Protein AF-A0A960VAQ9-F1 (afdb_monomer)

Nearest PDB structures (foldseek):
  1ng9-assembly1_A  TM=3.925E-01  e=4.869E+00  Escherichia coli

Foldseek 3Di:
DDDDDPPPPDPDCVVVVVVLVQLVVLQVVVVVVCCVVCVVPPQSVQWDKAADDPERIFIDRNPHTPGDFHADPDPDPDPVVSVVRGD

Solvent-accessible surface area (backbone atoms only — not comparable to full-atom values): 5482 Å² total; per-residue (Å²): 140,79,92,72,84,84,69,74,87,71,92,63,62,63,66,58,56,53,47,53,56,49,43,53,53,51,52,50,50,52,50,52,53,49,46,74,77,40,70,83,45,93,65,47,85,42,52,45,77,50,68,76,73,94,47,56,32,32,38,28,50,68,93,45,77,77,45,75,34,44,70,57,91,64,94,62,94,48,87,73,43,66,73,69,22,57,91

pLDDT: mean 77.18, std 20.91, range [38.94, 97.06]

Structure (mmCIF, N/CA/C/O backbone):
data_AF-A0A960VAQ9-F1
#
_entry.id   AF-A0A960VAQ9-F1
#
loop_
_atom_site.group_PDB
_atom_site.id
_atom_site.type_symbol
_atom_site.label_atom_id
_atom_site.label_alt_id
_atom_site.label_comp_id
_atom_site.label_asym_id
_atom_site.label_entity_id
_atom_site.label_seq_id
_atom_site.pdbx_PDB_ins_code
_atom_site.Cartn_x
_atom_site.Cartn_y
_atom_site.Cartn_z
_atom_site.occupancy
_atom_site.B_iso_or_equiv
_atom_site.auth_seq_id
_atom_site.auth_comp_id
_atom_site.auth_asym_id
_atom_site.auth_atom_id
_atom_site.pdbx_PDB_model_num
ATOM 1 N N . MET A 1 1 ? 32.709 1.025 -45.505 1.00 39.59 1 MET A N 1
ATOM 2 C CA . MET A 1 1 ? 32.131 2.382 -45.394 1.00 39.59 1 MET A CA 1
ATOM 3 C C . MET A 1 1 ? 30.727 2.303 -45.974 1.00 39.59 1 MET A C 1
ATOM 5 O O . MET A 1 1 ? 30.618 2.049 -47.158 1.00 39.59 1 MET A O 1
ATOM 9 N N . SER A 1 2 ? 29.622 2.327 -45.241 1.00 38.94 2 SER A N 1
ATOM 10 C CA . SER A 1 2 ? 29.336 2.418 -43.805 1.00 38.94 2 SER A CA 1
ATOM 11 C C . SER A 1 2 ? 28.006 1.678 -43.603 1.00 38.94 2 SER A C 1
ATOM 13 O O . SER A 1 2 ? 26.973 2.144 -44.082 1.00 38.94 2 SER A O 1
ATOM 15 N N . LEU A 1 3 ? 28.040 0.507 -42.965 1.00 43.19 3 LEU A N 1
ATOM 16 C CA . LEU A 1 3 ? 26.839 -0.133 -42.436 1.00 43.19 3 LEU A CA 1
ATOM 17 C C . LEU A 1 3 ? 26.637 0.441 -41.038 1.00 43.19 3 LEU A C 1
ATOM 19 O O . LEU A 1 3 ? 27.524 0.296 -40.209 1.00 43.19 3 LEU A O 1
ATOM 23 N N . GLU A 1 4 ? 25.522 1.125 -40.825 1.00 44.25 4 GLU A N 1
ATOM 24 C CA . GLU A 1 4 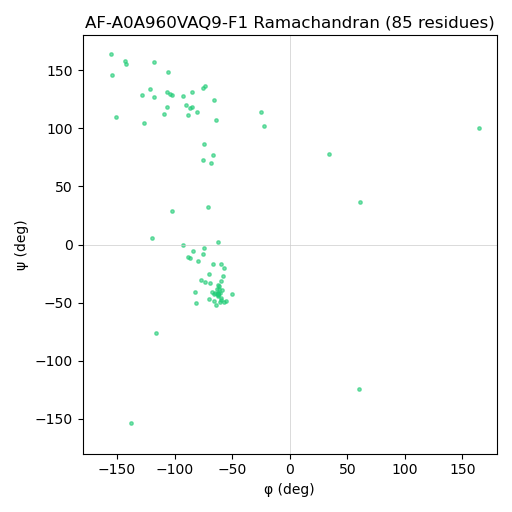? 24.596 0.893 -39.712 1.00 44.25 4 GLU A CA 1
ATOM 25 C C . GLU A 1 4 ? 23.660 2.091 -39.587 1.00 44.25 4 GLU A C 1
ATOM 27 O O . GLU A 1 4 ? 23.977 3.163 -39.086 1.00 44.25 4 GLU A O 1
ATOM 32 N N . ASN A 1 5 ? 22.481 1.846 -40.146 1.00 44.59 5 ASN A N 1
ATOM 33 C CA . ASN A 1 5 ? 21.191 2.402 -39.805 1.00 44.59 5 ASN A CA 1
ATOM 34 C C . ASN A 1 5 ? 21.152 2.933 -38.358 1.00 44.59 5 ASN A C 1
ATOM 36 O O . ASN A 1 5 ? 21.002 2.157 -37.412 1.00 44.59 5 ASN A O 1
ATOM 40 N N . THR A 1 6 ? 21.254 4.254 -38.195 1.00 45.88 6 THR A N 1
ATOM 41 C CA . THR A 1 6 ? 21.027 4.973 -36.937 1.00 45.88 6 THR A CA 1
ATOM 42 C C . THR A 1 6 ? 19.541 4.891 -36.587 1.00 45.88 6 THR A C 1
ATOM 44 O O . THR A 1 6 ? 18.781 5.850 -36.707 1.00 45.88 6 THR A O 1
ATOM 47 N N . LYS A 1 7 ? 19.088 3.692 -36.218 1.00 46.03 7 LYS A N 1
ATOM 48 C CA . LYS A 1 7 ? 17.757 3.459 -35.680 1.00 46.03 7 LYS A CA 1
ATOM 49 C C . LYS A 1 7 ? 17.711 4.226 -34.365 1.00 46.03 7 LYS A C 1
ATOM 51 O O . LYS A 1 7 ? 18.399 3.859 -33.418 1.00 46.03 7 LYS A O 1
ATOM 56 N N . SER A 1 8 ? 16.970 5.335 -34.383 1.00 45.78 8 SER A N 1
ATOM 57 C CA . SER A 1 8 ? 16.551 6.125 -33.225 1.00 45.78 8 SER A CA 1
ATOM 58 C C . SER A 1 8 ? 16.528 5.249 -31.971 1.00 45.78 8 SER A C 1
ATOM 60 O O . SER A 1 8 ? 15.757 4.288 -31.916 1.00 45.78 8 SER A O 1
ATOM 62 N N . LEU A 1 9 ? 17.409 5.539 -31.007 1.00 48.22 9 LEU A N 1
ATOM 63 C CA . LEU A 1 9 ? 17.378 4.936 -29.677 1.00 48.22 9 LEU A CA 1
ATOM 64 C C . LEU A 1 9 ? 16.108 5.417 -28.954 1.00 48.22 9 LEU A C 1
ATOM 66 O O . LEU A 1 9 ? 16.126 6.339 -28.150 1.00 48.22 9 LEU A O 1
ATOM 70 N N . THR A 1 10 ? 14.985 4.823 -29.346 1.00 48.53 10 THR A N 1
ATOM 71 C CA . THR A 1 10 ? 13.939 4.271 -28.485 1.00 48.53 10 THR A CA 1
ATOM 72 C C . THR A 1 10 ? 13.692 5.023 -27.175 1.00 48.53 10 THR A C 1
ATOM 74 O O . THR A 1 10 ? 14.046 4.546 -26.099 1.00 48.53 10 THR A O 1
ATOM 77 N N . HIS A 1 11 ? 12.978 6.145 -27.259 1.00 55.59 11 HIS A N 1
ATOM 78 C CA . HIS A 1 11 ? 12.002 6.520 -26.232 1.00 55.59 11 HIS A CA 1
ATOM 79 C C . HIS A 1 11 ? 10.761 5.635 -26.420 1.00 55.59 11 HIS A C 1
ATOM 81 O O . HIS A 1 11 ? 9.748 6.074 -26.956 1.00 55.59 11 HIS A O 1
ATOM 87 N N . ASP A 1 12 ? 10.860 4.355 -26.072 1.00 54.91 12 ASP A N 1
ATOM 88 C CA . ASP A 1 12 ? 9.680 3.493 -26.015 1.00 54.91 12 ASP A CA 1
ATOM 89 C C . ASP A 1 12 ? 9.150 3.523 -24.577 1.00 54.91 12 ASP A C 1
ATOM 91 O O . ASP A 1 12 ? 9.914 3.321 -23.636 1.00 54.91 12 ASP A O 1
ATOM 95 N N . ALA A 1 13 ? 7.861 3.818 -24.397 1.00 54.03 13 ALA A N 1
ATOM 96 C CA . ALA A 1 13 ? 7.202 3.887 -23.091 1.00 54.03 13 ALA A CA 1
ATOM 97 C C . ALA A 1 13 ? 6.927 2.498 -22.483 1.00 54.03 13 ALA A C 1
ATOM 99 O O . ALA A 1 13 ? 6.545 2.396 -21.316 1.00 54.03 13 ALA A O 1
ATOM 100 N N . THR A 1 14 ? 7.143 1.424 -23.250 1.00 57.72 14 THR A N 1
ATOM 101 C CA . THR A 1 14 ? 6.924 0.033 -22.828 1.00 57.72 14 THR A CA 1
ATOM 102 C C . THR A 1 14 ? 7.576 -0.326 -21.473 1.00 57.72 14 THR A C 1
ATOM 104 O O . THR A 1 14 ? 6.901 -0.954 -20.650 1.00 57.72 14 THR A O 1
ATOM 107 N N . PRO A 1 15 ? 8.827 0.079 -21.155 1.00 60.16 15 PRO A N 1
ATOM 108 C CA . PRO A 1 15 ? 9.427 -0.153 -19.839 1.00 60.16 15 PRO A CA 1
ATOM 109 C C . PRO A 1 15 ? 8.660 0.553 -18.716 1.00 60.16 15 PRO A C 1
ATOM 111 O O . PRO A 1 15 ? 8.381 -0.070 -17.692 1.00 60.16 15 PRO A O 1
ATOM 114 N N . SER A 1 16 ? 8.245 1.803 -18.927 1.00 59.62 16 SER A N 1
ATOM 115 C CA . SER A 1 16 ? 7.483 2.581 -17.946 1.00 59.62 16 SER A CA 1
ATOM 116 C C . SER A 1 16 ? 6.092 1.984 -17.706 1.00 59.62 16 SER A C 1
ATOM 118 O O . SER A 1 16 ? 5.697 1.805 -16.560 1.00 59.62 16 SER A O 1
ATOM 120 N N . TRP A 1 17 ? 5.383 1.547 -18.755 1.00 68.44 17 TRP A N 1
ATOM 121 C CA . TRP A 1 17 ? 4.096 0.840 -18.622 1.00 68.44 17 TRP A CA 1
ATOM 122 C C . TRP A 1 17 ? 4.206 -0.491 -17.873 1.00 68.44 17 TRP A C 1
ATOM 124 O O . TRP A 1 17 ? 3.300 -0.869 -17.127 1.00 68.44 17 TRP A O 1
ATOM 134 N N . SER A 1 18 ? 5.317 -1.211 -18.037 1.00 73.75 18 SER A N 1
ATOM 135 C CA . SER A 1 18 ? 5.575 -2.415 -17.242 1.00 73.75 18 SER A CA 1
ATOM 136 C C . SER A 1 18 ? 5.851 -2.090 -15.765 1.00 73.75 18 SER A C 1
ATOM 138 O O . SER A 1 18 ? 5.431 -2.849 -14.890 1.00 73.75 18 SER A O 1
ATOM 140 N N . GLY A 1 19 ? 6.485 -0.943 -15.490 1.00 77.56 19 GLY A N 1
ATOM 141 C CA . GLY A 1 19 ? 6.718 -0.406 -14.148 1.00 77.56 19 GLY A CA 1
ATOM 142 C C . GLY A 1 19 ? 5.419 -0.050 -13.429 1.00 77.56 19 GLY A C 1
ATOM 143 O O . GLY A 1 19 ? 5.167 -0.597 -12.358 1.00 77.56 19 GLY A O 1
ATOM 144 N N . PHE A 1 20 ? 4.544 0.736 -14.067 1.00 83.75 20 PHE A N 1
ATOM 145 C CA . PHE A 1 20 ? 3.237 1.110 -13.505 1.00 83.75 20 PHE A CA 1
ATOM 146 C C . PHE A 1 20 ? 2.356 -0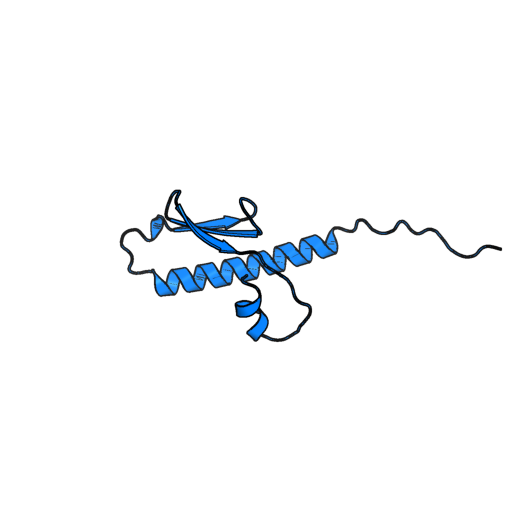.110 -13.204 1.00 83.75 20 PHE A C 1
ATOM 148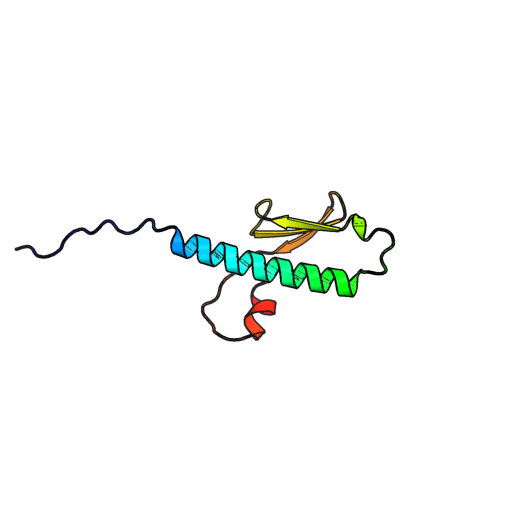 O O . PHE A 1 20 ? 1.710 -0.184 -12.161 1.00 83.75 20 PHE A O 1
ATOM 155 N N . ASN A 1 21 ? 2.368 -1.127 -14.073 1.00 86.94 21 ASN A N 1
ATOM 156 C CA . ASN A 1 21 ? 1.658 -2.382 -13.805 1.00 86.94 21 ASN A CA 1
ATOM 157 C C . ASN A 1 21 ? 2.210 -3.127 -12.580 1.00 86.94 21 ASN A C 1
ATOM 159 O O . ASN A 1 21 ? 1.450 -3.758 -11.845 1.00 86.94 21 ASN A O 1
ATOM 163 N N . TYR A 1 22 ? 3.529 -3.114 -12.377 1.00 87.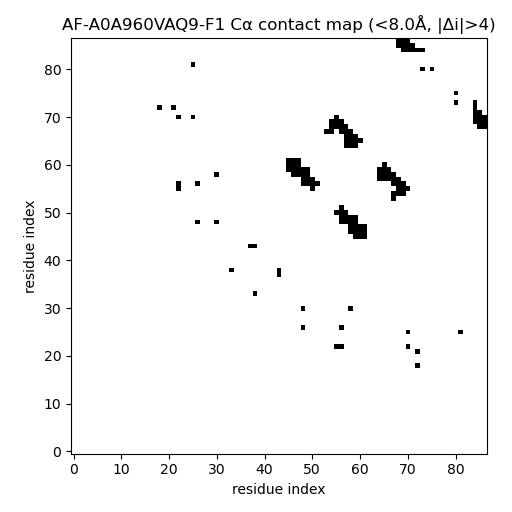19 22 TYR A N 1
ATOM 164 C CA . TYR A 1 22 ? 4.149 -3.746 -11.214 1.00 87.19 22 TYR A CA 1
ATOM 165 C C . TYR A 1 22 ? 3.826 -2.975 -9.931 1.00 87.19 22 TYR A C 1
ATOM 167 O O . TYR A 1 22 ? 3.364 -3.573 -8.961 1.00 87.19 22 TYR A O 1
ATOM 175 N N . GLN A 1 23 ? 3.970 -1.652 -9.960 1.00 88.19 23 GLN A N 1
ATOM 176 C CA . GLN A 1 23 ? 3.585 -0.747 -8.882 1.00 88.19 23 GLN A CA 1
ATOM 177 C C . GLN A 1 23 ? 2.117 -0.915 -8.478 1.00 88.19 23 GLN A C 1
ATOM 179 O O . GLN A 1 23 ? 1.843 -1.121 -7.301 1.00 88.19 23 GLN A O 1
ATOM 184 N N . GLY A 1 24 ? 1.182 -0.942 -9.433 1.00 90.38 24 GLY A N 1
ATOM 185 C CA . GLY A 1 24 ? -0.240 -1.153 -9.142 1.00 90.38 24 GLY A CA 1
ATOM 186 C C . GLY A 1 24 ? -0.533 -2.505 -8.481 1.00 90.38 24 GLY A C 1
ATOM 187 O O . GLY A 1 24 ? -1.370 -2.595 -7.585 1.00 90.38 24 GLY A O 1
ATOM 188 N N . LYS A 1 25 ? 0.193 -3.568 -8.856 1.00 92.75 25 LYS A N 1
ATOM 189 C CA . LYS A 1 25 ? 0.074 -4.881 -8.193 1.00 92.75 25 LYS A CA 1
ATOM 190 C C . LYS A 1 25 ? 0.597 -4.853 -6.758 1.00 92.75 25 LYS A C 1
ATOM 192 O O . LYS A 1 25 ? -0.018 -5.465 -5.888 1.00 92.75 25 LYS A O 1
ATOM 197 N N . ILE A 1 26 ? 1.717 -4.171 -6.518 1.00 92.06 26 ILE A N 1
ATOM 198 C CA . ILE A 1 26 ? 2.295 -4.012 -5.177 1.00 92.06 26 ILE A CA 1
ATOM 199 C C . ILE A 1 26 ? 1.356 -3.184 -4.298 1.00 92.06 26 ILE A C 1
ATOM 201 O O . ILE A 1 26 ? 1.008 -3.627 -3.207 1.00 92.06 26 ILE A O 1
ATOM 205 N N . GLY A 1 27 ? 0.880 -2.041 -4.795 1.00 94.06 27 GLY A N 1
ATOM 206 C CA . GLY A 1 27 ? -0.055 -1.187 -4.068 1.00 94.06 27 GLY A CA 1
ATOM 207 C C . GLY A 1 27 ? -1.365 -1.904 -3.736 1.00 94.06 27 GLY A C 1
ATOM 208 O O . GLY A 1 27 ? -1.824 -1.836 -2.599 1.00 94.06 27 GLY A O 1
ATOM 209 N N . LEU A 1 28 ? -1.924 -2.691 -4.666 1.00 95.06 28 LEU A N 1
ATOM 210 C CA . LEU A 1 28 ? -3.104 -3.519 -4.389 1.00 95.06 28 LEU A CA 1
ATOM 211 C C . LEU A 1 28 ? -2.838 -4.571 -3.303 1.00 95.06 28 LEU A C 1
ATOM 213 O O . LEU A 1 28 ? -3.673 -4.764 -2.422 1.00 95.06 28 LEU A O 1
ATOM 217 N N . TYR A 1 29 ? -1.689 -5.248 -3.351 1.00 95.31 29 TYR A N 1
ATOM 218 C CA . TYR A 1 29 ? -1.311 -6.214 -2.320 1.00 95.31 29 TYR A CA 1
ATOM 219 C C . TYR A 1 29 ? -1.224 -5.556 -0.935 1.00 95.31 29 TYR A C 1
ATOM 221 O O . TYR A 1 29 ? -1.809 -6.066 0.019 1.00 95.31 29 TYR A O 1
ATOM 229 N N . VAL A 1 30 ? -0.549 -4.406 -0.835 1.00 94.62 30 VAL A N 1
ATOM 230 C CA . VAL A 1 30 ? -0.428 -3.650 0.422 1.00 94.62 30 VAL A CA 1
ATOM 231 C C . VAL A 1 30 ? -1.797 -3.182 0.913 1.00 94.62 30 VAL A C 1
ATOM 233 O O . VAL A 1 30 ? -2.093 -3.326 2.095 1.00 94.62 30 VAL A O 1
ATOM 236 N N . ALA A 1 31 ? -2.663 -2.695 0.021 1.00 95.31 31 ALA A N 1
ATOM 237 C CA . ALA A 1 31 ? -4.020 -2.296 0.381 1.00 95.31 31 ALA A CA 1
ATOM 238 C C . ALA A 1 31 ? -4.823 -3.468 0.972 1.00 95.31 31 ALA A C 1
ATOM 240 O O . ALA A 1 31 ? -5.437 -3.315 2.023 1.00 95.31 31 ALA A O 1
ATOM 241 N N . LEU A 1 32 ? -4.781 -4.654 0.353 1.00 96.94 32 LEU A N 1
ATOM 242 C CA . LEU A 1 32 ? -5.463 -5.848 0.873 1.00 96.94 32 LEU A CA 1
ATOM 243 C C . LEU A 1 32 ? -4.932 -6.277 2.249 1.00 96.94 32 LEU A C 1
ATOM 245 O O . LEU A 1 32 ? -5.722 -6.614 3.130 1.00 96.94 32 LEU A O 1
ATOM 249 N N . ASP A 1 33 ? -3.614 -6.242 2.450 1.00 94.38 33 ASP A N 1
ATOM 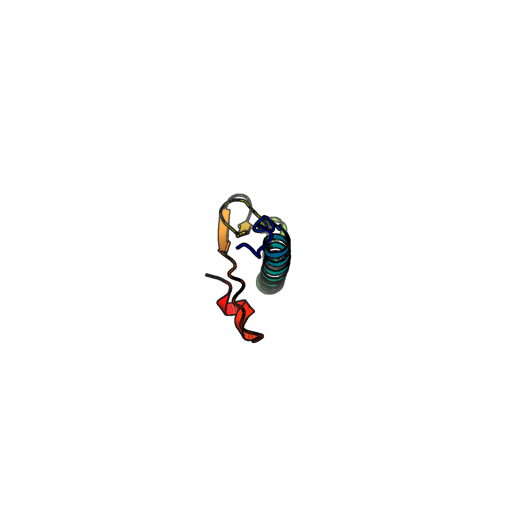250 C CA . ASP A 1 33 ? -2.992 -6.528 3.748 1.00 94.38 33 ASP A CA 1
ATOM 251 C C . ASP A 1 33 ? -3.439 -5.522 4.827 1.00 94.38 33 ASP A C 1
ATOM 253 O O . ASP A 1 33 ? -3.795 -5.924 5.937 1.00 94.38 33 ASP A O 1
ATOM 257 N N . TYR A 1 34 ? -3.528 -4.232 4.482 1.00 94.19 34 TYR A N 1
ATOM 258 C CA . TYR A 1 34 ? -4.082 -3.199 5.364 1.00 94.19 34 TYR A CA 1
ATOM 259 C C . TYR A 1 34 ? -5.551 -3.453 5.705 1.00 94.19 34 TYR A C 1
ATOM 261 O O . TYR A 1 34 ? -5.918 -3.366 6.876 1.00 94.19 34 TYR A O 1
ATOM 269 N N . ILE A 1 35 ? -6.379 -3.826 4.722 1.00 95.56 35 ILE A N 1
ATOM 270 C CA . ILE A 1 35 ? -7.785 -4.175 4.962 1.00 95.56 35 ILE A CA 1
ATOM 271 C C . ILE A 1 35 ? -7.869 -5.310 5.990 1.00 95.56 35 ILE A C 1
ATOM 273 O O . ILE A 1 35 ? -8.566 -5.183 6.991 1.00 95.56 35 ILE A O 1
ATOM 277 N N . ILE A 1 36 ? -7.111 -6.393 5.803 1.00 96.06 36 ILE A N 1
ATOM 2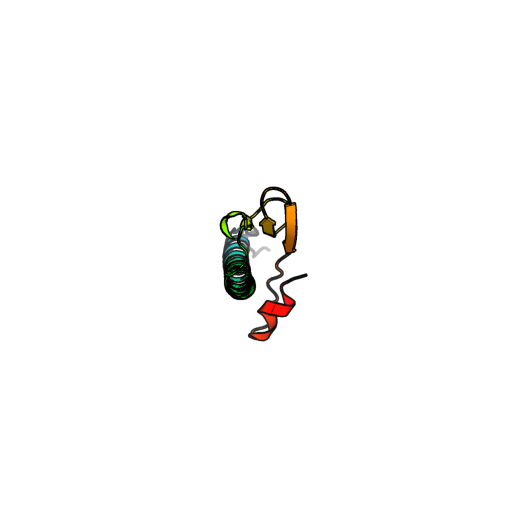78 C CA . ILE A 1 36 ? -7.128 -7.550 6.714 1.00 96.06 36 ILE A CA 1
ATOM 279 C C . ILE A 1 36 ? -6.678 -7.170 8.131 1.00 96.06 36 ILE A C 1
ATOM 281 O O . ILE A 1 36 ? -7.230 -7.675 9.108 1.00 96.06 36 ILE A O 1
ATOM 285 N N . LYS A 1 37 ? -5.685 -6.287 8.264 1.00 93.88 37 LYS A N 1
ATOM 286 C CA . LYS A 1 37 ? -5.150 -5.869 9.568 1.00 93.88 37 LYS A CA 1
ATOM 287 C C . LYS A 1 37 ? -6.042 -4.869 10.299 1.00 93.88 37 LYS A C 1
ATOM 289 O O . LYS A 1 37 ? -6.055 -4.873 11.528 1.00 93.88 37 LYS A O 1
ATOM 294 N N . HIS A 1 38 ? -6.776 -4.036 9.564 1.00 94.75 38 HIS A N 1
ATOM 295 C CA . HIS A 1 38 ? -7.466 -2.871 10.118 1.00 94.75 38 HIS A CA 1
ATOM 296 C C . HIS A 1 38 ? -8.991 -2.886 9.940 1.00 94.75 38 HIS A C 1
ATOM 298 O O . HIS A 1 38 ? -9.628 -1.929 10.354 1.00 94.75 38 HIS A O 1
ATOM 304 N N . TYR A 1 39 ? -9.612 -3.953 9.416 1.00 93.75 39 TYR A N 1
ATOM 305 C CA . TYR A 1 39 ? -11.068 -3.990 9.158 1.00 93.75 39 TYR A CA 1
ATOM 306 C C . TYR A 1 39 ? -11.973 -3.720 10.376 1.00 93.75 39 TYR A C 1
ATOM 308 O O . TYR A 1 39 ? -13.146 -3.405 10.199 1.00 93.75 39 TYR A O 1
ATOM 316 N N . ASN A 1 40 ? -11.458 -3.877 11.600 1.00 96.31 40 ASN A N 1
ATOM 317 C CA . ASN A 1 40 ? -12.179 -3.580 12.843 1.00 96.31 40 ASN A CA 1
ATOM 318 C C . ASN A 1 40 ? -11.947 -2.146 13.364 1.00 96.31 40 ASN A C 1
ATOM 320 O O . ASN A 1 40 ? -12.475 -1.808 14.423 1.00 96.31 40 ASN A O 1
ATOM 324 N N . ASP A 1 41 ? -11.136 -1.324 12.689 1.00 95.81 41 ASP A N 1
ATOM 325 C CA . ASP A 1 41 ? -10.967 0.094 13.027 1.00 95.81 41 ASP A CA 1
ATOM 326 C C . ASP A 1 41 ? -12.305 0.827 12.780 1.00 95.81 41 ASP A C 1
ATOM 328 O O . ASP A 1 41 ? -12.843 0.739 11.675 1.00 95.81 41 ASP A O 1
ATOM 332 N N . PRO A 1 42 ? -12.879 1.534 13.771 1.00 96.00 42 PRO A N 1
ATOM 333 C CA . PRO A 1 42 ? -14.110 2.304 13.583 1.00 96.00 42 PRO A CA 1
ATOM 334 C C . PRO A 1 42 ? -14.019 3.366 12.481 1.00 96.00 42 PRO A C 1
ATOM 336 O O . PRO A 1 42 ? -15.035 3.690 11.875 1.00 96.00 42 PRO A O 1
ATOM 339 N N . ASP A 1 43 ? -12.813 3.870 12.213 1.00 95.88 43 ASP A N 1
ATOM 340 C CA . ASP A 1 43 ? -12.516 4.897 11.211 1.00 95.88 43 ASP A CA 1
ATOM 341 C C . ASP A 1 43 ? -11.900 4.281 9.942 1.00 95.88 43 ASP A C 1
ATOM 343 O O . ASP A 1 43 ? -11.059 4.887 9.270 1.00 95.88 43 ASP A O 1
ATOM 347 N N . PHE A 1 44 ? -12.244 3.025 9.641 1.00 94.94 44 PHE A N 1
ATOM 348 C CA . PHE A 1 44 ? -11.666 2.291 8.518 1.00 94.94 44 PHE A CA 1
ATOM 349 C C . PHE A 1 44 ? -11.916 2.965 7.157 1.00 94.94 44 PHE A C 1
ATOM 351 O O . PHE A 1 44 ? -11.095 2.880 6.245 1.00 94.94 44 PHE A O 1
ATOM 358 N N . ASP A 1 45 ? -13.040 3.662 7.022 1.00 95.06 45 ASP A N 1
ATOM 359 C CA . ASP A 1 45 ? -13.433 4.406 5.824 1.00 95.06 45 ASP A CA 1
ATOM 360 C C . ASP A 1 45 ? -12.534 5.617 5.523 1.00 95.06 45 ASP A C 1
ATOM 362 O O . ASP A 1 45 ? -12.524 6.108 4.395 1.00 95.06 45 ASP A O 1
ATOM 366 N N . GLN A 1 46 ? -11.741 6.070 6.497 1.00 96.94 46 GLN A N 1
ATOM 367 C CA . GLN A 1 46 ? -10.769 7.145 6.309 1.00 96.94 46 GLN A CA 1
ATOM 368 C C . GLN A 1 46 ? -9.474 6.662 5.648 1.00 96.94 46 GLN A C 1
ATOM 370 O O . GLN A 1 46 ? -8.668 7.491 5.211 1.00 96.94 46 GLN A O 1
ATOM 375 N N . TYR A 1 47 ? -9.238 5.346 5.584 1.00 96.94 47 TYR A N 1
ATOM 376 C CA . TYR A 1 47 ? -8.054 4.814 4.924 1.00 96.94 47 TYR A CA 1
ATOM 377 C C . TYR A 1 47 ? -8.172 4.920 3.407 1.00 96.94 47 TYR A C 1
ATOM 379 O O . TYR A 1 47 ? -9.185 4.570 2.804 1.00 96.94 47 TYR A O 1
ATOM 387 N N . SER A 1 48 ? -7.090 5.350 2.769 1.00 96.69 48 SER A N 1
ATOM 388 C CA . SER A 1 48 ? -6.995 5.406 1.313 1.00 96.69 48 SER A CA 1
ATOM 389 C C . SER A 1 48 ? -5.594 5.049 0.834 1.00 96.69 48 SER A C 1
ATOM 391 O O . SER A 1 48 ? -4.619 5.124 1.583 1.00 96.69 48 SER A O 1
ATOM 393 N N . ILE A 1 49 ? -5.510 4.631 -0.427 1.00 96.56 49 ILE A N 1
ATOM 394 C CA . ILE A 1 49 ? -4.252 4.484 -1.153 1.00 96.56 49 ILE A CA 1
ATOM 395 C C . ILE A 1 49 ? -4.151 5.613 -2.177 1.00 96.56 49 ILE A C 1
ATOM 397 O O . ILE A 1 49 ? -5.092 5.860 -2.930 1.00 96.56 49 ILE A O 1
ATOM 401 N N . GLU A 1 50 ? -3.013 6.294 -2.202 1.00 95.62 50 GLU A N 1
ATOM 402 C CA . GLU A 1 50 ? -2.723 7.395 -3.119 1.00 95.62 50 GLU A CA 1
ATOM 403 C C . GLU A 1 50 ? -1.530 7.006 -3.992 1.00 95.62 50 GLU A C 1
ATOM 405 O O . GLU A 1 50 ? -0.490 6.603 -3.474 1.00 95.62 50 GLU A O 1
ATOM 410 N N . TYR A 1 51 ? -1.688 7.096 -5.311 1.00 93.69 51 TYR A N 1
ATOM 411 C CA . TYR A 1 51 ? -0.637 6.808 -6.290 1.00 93.69 51 TYR A CA 1
ATOM 412 C C . TYR A 1 51 ? -0.104 8.114 -6.887 1.00 93.69 51 TYR A C 1
ATOM 414 O O . TYR A 1 51 ? -0.878 9.052 -7.072 1.00 93.69 51 TYR A O 1
ATOM 422 N N . GLU A 1 52 ? 1.180 8.136 -7.258 1.00 89.94 52 GLU A N 1
ATOM 423 C CA . GLU A 1 52 ? 1.798 9.205 -8.069 1.00 89.94 52 GLU A CA 1
ATOM 424 C C . GLU A 1 52 ? 1.764 10.615 -7.438 1.00 89.94 52 GLU A C 1
ATOM 426 O O . GLU A 1 52 ? 1.589 11.610 -8.146 1.00 89.94 52 GLU A O 1
ATOM 431 N N . TRP A 1 53 ? 1.916 10.724 -6.113 1.00 86.94 53 TRP A N 1
ATOM 432 C CA . TRP A 1 53 ? 1.957 12.028 -5.432 1.00 86.94 53 TRP A CA 1
ATOM 433 C C . TRP A 1 53 ? 3.304 12.315 -4.763 1.00 86.94 53 TRP A C 1
ATOM 435 O O . TRP A 1 53 ? 4.087 13.099 -5.294 1.00 86.94 53 TRP A O 1
ATOM 445 N N . VAL A 1 54 ? 3.592 11.698 -3.610 1.00 83.38 54 VAL A N 1
ATOM 446 C CA . VAL A 1 54 ? 4.891 11.874 -2.926 1.00 83.38 54 VAL A CA 1
ATOM 447 C C . VAL A 1 54 ? 5.966 10.973 -3.539 1.00 83.38 54 VAL A C 1
ATOM 449 O O . VAL A 1 54 ? 7.040 11.443 -3.890 1.00 83.38 54 VAL A O 1
ATOM 452 N N . GLU A 1 55 ? 5.654 9.687 -3.683 1.00 89.50 55 GLU A N 1
ATOM 453 C CA . GLU A 1 55 ? 6.478 8.649 -4.320 1.00 89.50 55 GLU A CA 1
ATOM 454 C C . GLU A 1 55 ? 5.546 7.777 -5.189 1.00 89.50 55 GLU A C 1
ATOM 456 O O . GLU A 1 55 ? 4.480 8.237 -5.611 1.00 89.50 55 GLU A O 1
ATOM 461 N N . ASP A 1 56 ? 5.900 6.513 -5.432 1.00 89.94 56 ASP A N 1
ATOM 462 C CA . ASP A 1 56 ? 5.101 5.602 -6.255 1.00 89.94 56 ASP A CA 1
ATOM 463 C C . ASP A 1 56 ? 3.692 5.378 -5.672 1.00 89.94 56 ASP A C 1
ATOM 465 O O . ASP A 1 56 ? 2.689 5.510 -6.379 1.00 89.94 56 ASP A O 1
ATOM 469 N N . PHE A 1 57 ? 3.574 5.054 -4.379 1.00 94.94 57 PHE A N 1
ATOM 470 C CA . PHE A 1 57 ? 2.277 5.076 -3.695 1.00 94.94 57 PHE A CA 1
ATOM 471 C C . PHE A 1 57 ? 2.403 5.269 -2.180 1.00 94.94 57 PHE A C 1
ATOM 473 O O . PHE A 1 57 ? 3.461 5.079 -1.584 1.00 94.94 57 PHE A O 1
ATOM 480 N N . SER A 1 58 ? 1.297 5.625 -1.533 1.00 96.12 58 SER A N 1
ATOM 481 C CA . SER A 1 58 ? 1.214 5.786 -0.084 1.00 96.12 58 SER A CA 1
ATOM 482 C C . SER A 1 58 ? -0.117 5.285 0.473 1.00 96.12 58 SER A C 1
ATOM 484 O O . SER A 1 58 ? -1.117 5.221 -0.242 1.00 96.12 58 SER A O 1
ATOM 486 N N . ILE A 1 59 ? -0.122 4.912 1.753 1.00 96.81 59 ILE A N 1
ATOM 487 C CA . ILE A 1 59 ? -1.339 4.653 2.526 1.00 96.81 59 ILE A CA 1
ATOM 488 C C . ILE A 1 59 ? -1.589 5.860 3.420 1.00 96.81 59 ILE A C 1
ATOM 490 O O . ILE A 1 59 ? -0.699 6.269 4.172 1.00 96.81 59 ILE A O 1
ATOM 494 N N . LYS A 1 60 ? -2.804 6.397 3.367 1.00 97.06 60 LYS A N 1
ATOM 495 C CA . LYS A 1 60 ? -3.247 7.558 4.140 1.00 97.06 60 LYS A CA 1
ATOM 496 C C . LYS A 1 60 ? -4.389 7.185 5.075 1.00 97.06 60 LYS A C 1
ATOM 498 O O . LYS A 1 60 ? -5.109 6.223 4.807 1.00 97.06 60 LYS A O 1
ATOM 503 N N . LYS A 1 61 ? -4.572 7.969 6.138 1.00 96.25 61 LYS A N 1
ATOM 504 C CA . LYS A 1 61 ? -5.801 8.023 6.941 1.00 96.25 61 LYS A CA 1
ATOM 505 C C . LYS A 1 61 ? -6.236 9.487 7.001 1.00 96.25 61 LYS A C 1
ATOM 507 O O . LYS A 1 61 ? -5.589 10.294 7.662 1.00 96.25 61 LYS A O 1
ATOM 512 N N . GLY A 1 62 ? -7.264 9.850 6.238 1.00 95.38 62 GLY A N 1
ATOM 513 C CA . GLY A 1 62 ? -7.564 11.258 5.968 1.00 95.38 62 GLY A CA 1
ATOM 514 C C . GLY A 1 62 ? -6.393 11.958 5.262 1.00 95.38 62 GLY A C 1
ATOM 515 O O . GLY A 1 62 ? -5.926 11.494 4.221 1.00 95.38 62 GLY A O 1
ATOM 516 N N . GLU A 1 63 ? -5.904 13.058 5.838 1.00 94.62 63 GLU A N 1
ATOM 517 C CA . GLU A 1 63 ? -4.765 13.827 5.305 1.00 94.62 63 GLU A CA 1
ATOM 518 C C . GLU A 1 63 ? -3.395 13.301 5.770 1.00 94.62 63 GLU A C 1
ATOM 520 O O . GLU A 1 63 ? -2.364 13.690 5.219 1.00 94.62 63 GLU A O 1
ATOM 525 N N . ASP A 1 64 ? -3.367 12.397 6.753 1.00 95.56 64 ASP A N 1
ATOM 526 C CA . ASP A 1 64 ? -2.125 11.894 7.332 1.00 95.56 64 ASP A CA 1
ATOM 527 C C . ASP A 1 64 ? -1.558 10.725 6.520 1.00 95.56 64 ASP A C 1
ATOM 529 O O . ASP A 1 64 ? -2.249 9.742 6.232 1.00 95.56 64 ASP A O 1
ATOM 533 N N . TYR A 1 65 ? -0.262 10.793 6.204 1.00 95.31 65 TYR A N 1
ATOM 534 C CA . TYR A 1 65 ? 0.470 9.693 5.575 1.00 95.31 65 TYR A CA 1
ATOM 535 C C . TYR A 1 65 ? 0.871 8.658 6.626 1.00 95.31 65 TYR A C 1
ATOM 537 O O . TYR A 1 65 ? 1.707 8.915 7.490 1.00 95.31 65 TYR A O 1
ATOM 545 N N . ILE A 1 66 ? 0.301 7.461 6.520 1.00 95.06 66 ILE A N 1
ATOM 546 C CA . ILE A 1 66 ? 0.606 6.329 7.402 1.00 95.06 66 ILE A CA 1
ATOM 547 C C . IL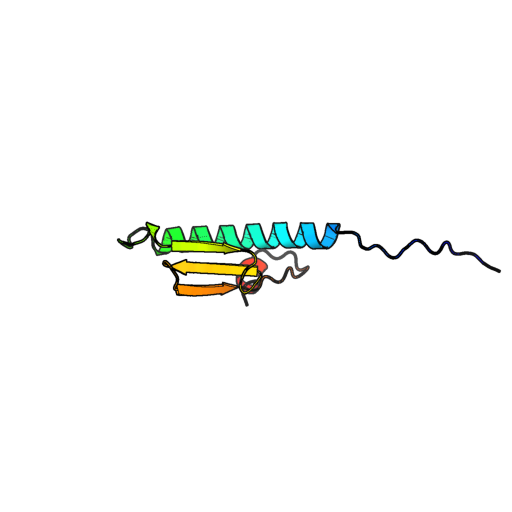E A 1 66 ? 1.869 5.610 6.933 1.00 95.06 66 ILE A C 1
ATOM 549 O O . ILE A 1 66 ? 2.691 5.187 7.743 1.00 95.06 66 ILE A O 1
ATOM 553 N N . SER A 1 67 ? 2.021 5.444 5.619 1.00 93.75 67 SER A N 1
ATOM 554 C CA . SER A 1 67 ? 3.230 4.884 5.016 1.00 93.75 67 SER A CA 1
ATOM 555 C C . SER A 1 67 ? 3.405 5.373 3.583 1.00 93.75 67 SER A C 1
ATOM 557 O O . SER A 1 67 ? 2.427 5.579 2.869 1.00 93.75 67 SER A O 1
ATOM 559 N N . ILE A 1 68 ? 4.656 5.551 3.168 1.00 93.19 68 ILE A N 1
ATOM 560 C CA . ILE A 1 68 ? 5.057 5.984 1.826 1.00 93.19 68 ILE A CA 1
ATOM 561 C C . ILE A 1 68 ? 5.953 4.880 1.268 1.00 93.19 68 ILE A C 1
ATOM 563 O O . ILE A 1 68 ? 6.812 4.381 1.992 1.00 93.19 68 ILE A O 1
ATOM 567 N N . HIS A 1 69 ? 5.726 4.470 0.021 1.00 90.00 69 HIS A N 1
ATOM 568 C CA . HIS A 1 69 ? 6.368 3.304 -0.582 1.00 90.00 69 HIS A CA 1
ATOM 569 C C . HIS A 1 69 ? 6.991 3.672 -1.925 1.00 90.00 69 HIS A C 1
ATOM 571 O O . HIS A 1 69 ? 6.302 4.186 -2.809 1.00 90.00 69 HIS A O 1
ATOM 577 N N . GLN A 1 70 ? 8.269 3.329 -2.103 1.00 88.06 70 GLN A N 1
ATOM 578 C CA . GLN A 1 70 ? 8.937 3.374 -3.402 1.00 88.06 70 GLN A CA 1
ATOM 579 C C . GLN A 1 70 ? 9.151 1.950 -3.937 1.00 88.06 70 GLN A C 1
ATOM 581 O O . GLN A 1 70 ? 9.863 1.134 -3.349 1.00 88.06 70 GLN A O 1
ATOM 586 N N . VAL A 1 71 ? 8.554 1.641 -5.085 1.00 86.62 71 VAL A N 1
ATOM 587 C CA . VAL A 1 71 ? 8.535 0.325 -5.719 1.00 86.62 71 VAL A CA 1
ATOM 588 C C . VAL A 1 71 ? 9.705 0.148 -6.673 1.00 86.62 71 VAL A C 1
ATOM 590 O O . VAL A 1 71 ? 9.824 0.787 -7.716 1.00 86.62 71 VAL A O 1
ATOM 593 N N . LYS A 1 72 ? 10.539 -0.855 -6.393 1.00 81.69 72 LYS A N 1
ATOM 594 C CA . LYS A 1 72 ? 11.632 -1.250 -7.295 1.00 81.69 72 LYS A CA 1
ATOM 595 C C . LYS A 1 72 ? 11.329 -2.597 -7.939 1.00 81.69 72 LYS A C 1
ATOM 597 O O . LYS A 1 72 ? 11.354 -3.633 -7.277 1.00 81.69 72 LYS A O 1
ATOM 602 N N . ASN A 1 73 ? 11.092 -2.601 -9.252 1.00 67.50 73 ASN A N 1
ATOM 603 C CA . ASN A 1 73 ? 10.973 -3.836 -10.030 1.00 67.50 73 ASN A CA 1
ATOM 604 C C . ASN A 1 73 ? 12.367 -4.462 -10.232 1.00 67.50 73 ASN A C 1
ATOM 606 O O . ASN A 1 73 ? 13.063 -4.179 -11.210 1.00 67.50 73 ASN A O 1
ATOM 610 N N . LYS A 1 74 ? 12.822 -5.278 -9.273 1.00 58.88 74 LYS A N 1
ATOM 611 C CA . LYS A 1 74 ? 14.047 -6.075 -9.435 1.00 58.88 74 LYS A CA 1
ATOM 612 C C . LYS A 1 74 ? 13.746 -7.258 -10.359 1.00 58.88 74 LYS A C 1
ATOM 614 O O . LYS A 1 74 ? 12.759 -7.955 -10.169 1.00 58.88 74 LYS A O 1
ATOM 619 N N . LYS A 1 75 ? 14.624 -7.526 -11.332 1.00 51.00 75 LYS A N 1
ATOM 620 C CA . LYS A 1 75 ? 14.493 -8.608 -12.338 1.00 51.00 75 LYS A CA 1
ATOM 621 C C 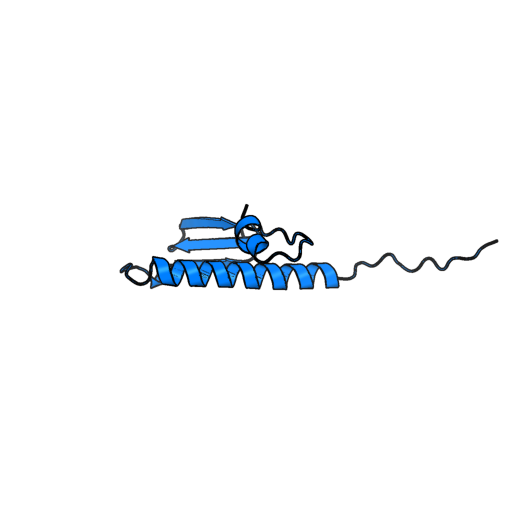. LYS A 1 75 ? 14.463 -10.043 -11.766 1.00 51.00 75 LYS A C 1
ATOM 623 O O . LYS A 1 75 ? 14.403 -10.995 -12.545 1.00 51.00 75 LYS A O 1
ATOM 628 N N . ASP A 1 76 ? 14.508 -10.221 -10.448 1.00 46.88 76 ASP A N 1
ATOM 629 C CA . ASP A 1 76 ? 14.611 -11.533 -9.815 1.00 46.88 76 ASP A CA 1
ATOM 630 C C . ASP A 1 76 ? 13.234 -12.188 -9.644 1.00 46.88 76 ASP A C 1
ATOM 632 O O . ASP A 1 76 ? 12.354 -11.694 -8.944 1.00 46.88 76 ASP A O 1
ATOM 636 N N . LYS A 1 77 ? 13.064 -13.346 -10.291 1.00 46.75 77 LYS A N 1
ATOM 637 C CA . LYS A 1 77 ? 11.829 -14.148 -10.396 1.00 46.75 77 LYS A CA 1
ATOM 638 C C . LYS A 1 77 ? 11.407 -14.858 -9.094 1.00 46.75 77 LYS A C 1
ATOM 640 O O . LYS A 1 77 ? 10.847 -15.949 -9.154 1.00 46.75 77 LYS A O 1
ATOM 645 N N . ASN A 1 78 ? 11.673 -14.284 -7.924 1.00 45.69 78 ASN A N 1
ATOM 646 C CA . ASN A 1 78 ? 11.317 -14.895 -6.644 1.00 45.69 78 ASN A CA 1
ATOM 647 C C . ASN A 1 78 ? 10.094 -14.203 -6.031 1.00 45.69 78 ASN A C 1
ATOM 649 O O . ASN A 1 78 ? 10.067 -12.986 -5.879 1.00 45.69 78 ASN A O 1
ATOM 653 N N . GLN A 1 79 ? 9.089 -14.989 -5.632 1.00 47.62 79 GLN A N 1
ATOM 654 C CA . GLN A 1 79 ? 7.864 -14.512 -4.965 1.00 47.62 79 GLN A CA 1
ATOM 655 C C . GLN A 1 79 ? 8.143 -13.786 -3.631 1.00 47.62 79 GLN A C 1
ATOM 657 O O . GLN A 1 79 ? 7.316 -13.009 -3.168 1.00 47.62 79 GLN A O 1
ATOM 662 N N . SER A 1 80 ? 9.335 -13.953 -3.048 1.00 45.28 80 SER A N 1
ATOM 663 C CA . SER A 1 80 ? 9.836 -13.165 -1.911 1.00 45.28 80 SER A CA 1
ATOM 664 C C . SER A 1 80 ? 10.282 -11.736 -2.278 1.00 45.28 80 SER A C 1
ATOM 666 O O . SER A 1 80 ? 10.656 -10.957 -1.399 1.00 45.28 80 SER A O 1
ATOM 668 N N . GLY A 1 81 ? 10.235 -11.361 -3.560 1.00 46.28 81 GLY A N 1
ATOM 669 C CA . GLY A 1 81 ? 10.536 -10.015 -4.051 1.00 46.28 81 GLY A CA 1
ATOM 670 C C . GLY A 1 81 ? 9.492 -8.970 -3.660 1.00 46.28 81 GLY A C 1
ATOM 671 O O . GLY A 1 81 ? 9.852 -7.811 -3.518 1.00 46.28 81 GLY A O 1
ATOM 672 N N . TYR A 1 82 ? 8.240 -9.369 -3.405 1.00 52.06 82 TYR A N 1
ATOM 673 C CA . TYR A 1 82 ? 7.144 -8.446 -3.079 1.00 52.06 82 TYR A CA 1
ATOM 674 C C . TYR A 1 82 ? 7.359 -7.716 -1.743 1.00 52.06 82 TYR A C 1
ATOM 676 O O . TYR A 1 82 ? 7.164 -6.509 -1.675 1.00 52.06 82 TYR A O 1
ATOM 684 N N . ILE A 1 83 ? 7.844 -8.417 -0.711 1.00 52.72 83 ILE A N 1
ATOM 685 C CA . ILE A 1 83 ? 8.166 -7.803 0.592 1.00 52.72 83 ILE A CA 1
ATOM 686 C C . ILE A 1 83 ? 9.453 -6.963 0.506 1.00 52.72 83 ILE A C 1
ATOM 688 O O . ILE A 1 83 ? 9.557 -5.932 1.154 1.00 52.72 83 ILE A O 1
ATOM 692 N N . ASN A 1 84 ? 10.412 -7.358 -0.339 1.00 48.97 84 ASN A N 1
ATOM 693 C CA . ASN A 1 84 ? 11.676 -6.632 -0.544 1.00 48.97 84 ASN A CA 1
ATOM 694 C C . ASN A 1 84 ? 11.585 -5.474 -1.560 1.00 48.97 84 ASN A C 1
ATOM 696 O O . ASN A 1 84 ? 12.584 -4.788 -1.795 1.00 48.97 84 ASN A O 1
ATOM 700 N N . ALA A 1 85 ? 10.442 -5.319 -2.232 1.00 52.72 85 ALA A N 1
ATOM 701 C CA . ALA A 1 85 ? 10.186 -4.253 -3.199 1.00 52.72 85 ALA A CA 1
ATOM 702 C C . ALA A 1 85 ? 9.624 -2.989 -2.540 1.00 52.72 85 ALA A C 1
ATOM 704 O O . ALA A 1 85 ? 9.560 -1.964 -3.210 1.00 52.72 85 ALA A O 1
ATOM 705 N N . ILE A 1 86 ? 9.245 -3.087 -1.265 1.00 55.72 86 ILE A N 1
ATOM 706 C CA . ILE A 1 86 ? 8.888 -1.974 -0.397 1.00 55.72 86 ILE A CA 1
ATOM 707 C C . ILE A 1 86 ? 10.186 -1.499 0.267 1.00 55.72 86 ILE A C 1
ATOM 709 O O . ILE A 1 86 ? 10.790 -2.244 1.043 1.00 55.72 86 ILE A O 1
ATOM 713 N N . VAL A 1 87 ? 10.647 -0.302 -0.093 1.00 54.03 87 VAL A N 1
ATOM 714 C CA . VAL A 1 87 ? 11.731 0.431 0.585 1.00 54.03 87 VAL A CA 1
ATOM 715 C C . VAL A 1 87 ? 11.185 1.774 1.026 1.00 54.03 87 VAL A C 1
ATOM 717 O O . VAL A 1 87 ? 10.439 2.373 0.217 1.00 54.03 87 VAL A O 1
#

Sequence (87 aa):
MSLENTKSLTHDATPSWSGFNYQGKIGLYVALDYIIKHYNDPDFDQYSIEYEWVEDFSIKKGEDYISIHQVKNKKDKNQSGYINAIV

Radius of gyration: 18.46 Å; Cα contacts (8 Å, |Δi|>4): 74; chains: 1; bounding box: 46×29×59 Å

Secondary structure (DSSP, 8-state):
------------SHHHHHHHHHHHHHHHHHHHHHHHHHTT-TTGGGEEEEESSSSSEEEEETTEEEEEE-B---S---TTHHHHTB-

Mean predicted aligned error: 11.17 Å

=== Feature glossary ===
Key to the feature types in this record:

Secondary structure (8-state, DSSP). Secondary structure is the local, repeating backbone conformation. DSSP classifies it into eight states by reading the hydrogen-bond network: three helix types (H, G, I), two β types (E, B), two non-regular types (T, S), and unstructured coil (-).

Backbone torsions (φ/ψ). Backbone dihedral angles. Every residue except chain termini has a φ (preceding-C → N → Cα → C) and a ψ (N → Cα → C → next-N). They are reported in degrees following the IUPAC sign convention. Secondary structure is essentially a statement about which (φ, ψ) basin each residue occupies.

Predicted aligned error. Predicted Aligned Error (PAE) is an AlphaFold confidence matrix: entry (i, j) is the expected error in the position of residue j, in ångströms, when the prediction is superimposed on the true structure at residue i. Low PAE within a block of residues means that block is internally rigid and well-predicted; high PAE between two blocks means their relative placement is uncertain even if each block individually is confident.

B-factor. B-factor (Debye–Waller factor) reflects atomic displacement in the crystal lattice. It is an experimental observable (units Å²), not a prediction; low values mean the atom is pinned down, high values mean it moves or is heterogeneous across the crystal.

Secondary structure (3-state, P-SEA). Three-state secondary structure (P-SEA) collapses the eight DSSP classes into helix (a), strand (b), and coil (c). P-SEA assigns these from Cα geometry alone — distances and angles — without requiring backbone oxygens, so it works on any Cα trace.

Sequence. Primary structure: the covalent order of the twenty standard amino acids along the backbone. Two proteins with the same sequence will (almost always) fold to the same structure; two with 30% identity often share a fold but not the details.

pLDDT. pLDDT is the predicted lDDT-Cα score: AlphaFold's confidence that the local environment of each residue (all inter-atomic distances within 15 Å) is correctly placed. It is a per-residue number between 0 and 100, with higher meaning more reliable.

InterPro / GO / CATH / organism. Functional annotations link the protein to curated databases. InterPro entries identify conserved domains and families by matching the sequence against member-database signatures (Pfam, PROSITE, CDD, …). Gene Ontology (GO) terms describe molecular function, biological process, and cellular component in a controlled vocabulary. CATH places the structure in a hierarchical fold classification (Class/Architecture/Topology/Homologous-superfamily). The organism is the source species.

Contact-map, Ramachandran, and PAE plots. Three diagnostic plots accompany the record. The Cα contact map visualizes the tertiary structure as a 2D adjacency matrix (8 Å cutoff, sequence-local contacts suppressed). The Ramachandran plot shows the distribution of backbone (φ, ψ) torsions, with points in the α and β basins reflecting secondary structure content. The PAE plot shows AlphaFold's inter-residue confidence as a color matrix.

mmCIF coordinates. The mmCIF table is the protein's shape written out atom by atom. For each backbone N, Cα, C, and carbonyl O, it records an (x, y, z) coordinate triple in Å plus the residue type, chain letter, and residue number.

Radius of gyration, Cα contacts, bounding box. Three whole-structure scalars: the radius of gyration (RMS distance of Cα from centroid, in Å), the count of Cα–Cα contacts (pairs closer than 8 Å and separated by more than four residues in sequence — i.e. tertiary, not local, contacts), and the bounding-box dimensions. Together they distinguish compact globular folds from extended fibres or disordered chains.

Foldseek 3Di. The Foldseek 3Di string encodes local tertiary geometry as a 20-letter alphabet — one character per residue — derived from the relative positions of nearby Cα atoms. Unlike the amino-acid sequence, 3Di is a direct function of the 3D structure, so two proteins with the same fold have similar 3Di strings even at low sequence identity.

Rendered structure images. Six rendered views show the 3D structure from the faces of a cube — i.e. along ±x, ±y, ±z. Rendering representation is drawn randomly per protein from cartoon (secondary-structure ribbons), sticks (backbone bonds), or molecular surface; coloring is either N→C rainbow (blue at the N-terminus through red at the C-terminus) or one color per chain.

Nearest PDB structures. The Foldseek neighbor list gives the closest experimentally determined structures in the PDB, ranked by structural alignment. TM-score nea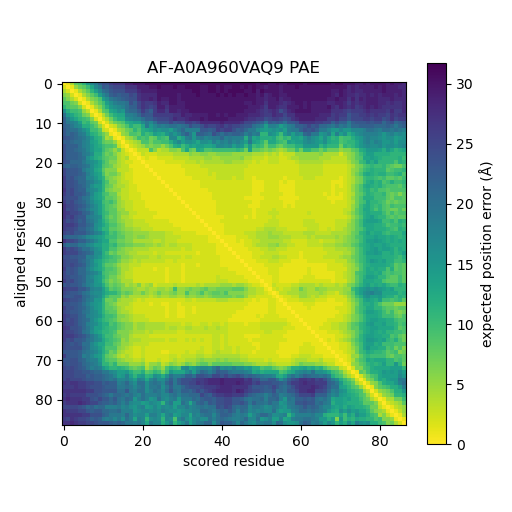r 1 means near-identical fold; near 0.3 means only rough topology match. This is how one finds what a novel AlphaFold prediction most resembles in the solved-structure universe.

Solvent-accessible surface area. SASA measures how much of the protein is reachable by solvent. It is computed by rolling a water-sized probe over the atomic surface and summing the exposed area (Å²). Per-residue SASA distinguishes core (buried, low SASA) from surface (exposed, high SASA) residues; total SASA is a whole-molecule size measure.